Protein AF-A0A1I4GT97-F1 (afdb_monomer_lite)

Structure (mmCIF, N/CA/C/O backbone):
data_AF-A0A1I4GT97-F1
#
_entry.id   AF-A0A1I4GT97-F1
#
loop_
_atom_site.group_PDB
_atom_site.id
_atom_site.type_symbol
_atom_site.l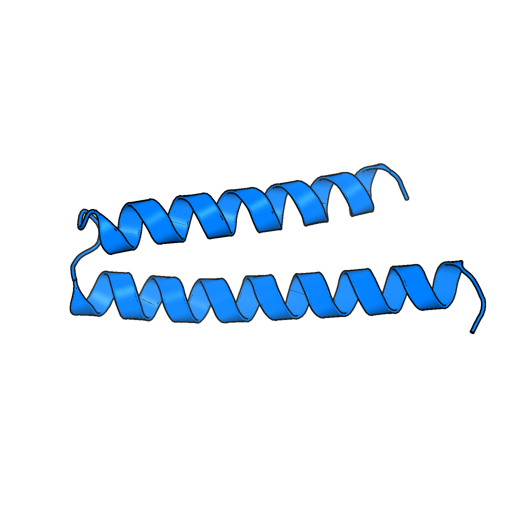abel_atom_id
_atom_site.label_alt_id
_atom_site.label_comp_id
_atom_site.label_asym_id
_atom_site.label_entity_id
_atom_site.label_seq_id
_atom_site.pdbx_PDB_ins_code
_atom_site.Cartn_x
_atom_site.Cartn_y
_atom_site.Cartn_z
_atom_site.occupancy
_atom_site.B_iso_or_equiv
_atom_site.auth_seq_id
_atom_site.auth_comp_id
_atom_site.auth_asym_id
_atom_site.auth_atom_id
_atom_site.pdbx_PDB_model_num
ATOM 1 N N . MET A 1 1 ? -24.047 12.983 11.984 1.00 61.97 1 MET A N 1
ATOM 2 C CA . MET A 1 1 ? -22.882 12.080 12.064 1.00 61.97 1 MET A CA 1
ATOM 3 C C . MET A 1 1 ? -22.131 12.324 13.360 1.00 61.97 1 MET A C 1
ATOM 5 O O . MET A 1 1 ? -21.598 13.420 13.565 1.00 61.97 1 MET A O 1
ATOM 9 N N . ASN A 1 2 ? -22.133 11.340 14.256 1.00 78.94 2 ASN A N 1
ATOM 10 C CA . ASN A 1 2 ? -21.341 11.396 15.487 1.00 78.94 2 ASN A CA 1
ATOM 11 C C . ASN A 1 2 ? -19.835 11.201 15.165 1.00 78.94 2 ASN A C 1
ATOM 13 O O . ASN A 1 2 ? -19.457 11.076 13.997 1.00 78.94 2 ASN A O 1
ATOM 17 N N . LYS A 1 3 ? -18.955 11.286 16.169 1.00 74.81 3 LYS A N 1
ATOM 18 C CA . LYS A 1 3 ? -17.501 11.139 15.965 1.00 74.81 3 LYS A CA 1
ATOM 19 C C . LYS A 1 3 ? -17.118 9.705 15.561 1.00 74.81 3 LYS A C 1
ATOM 21 O O . LYS A 1 3 ? -16.360 9.544 14.616 1.00 74.81 3 LYS A O 1
ATOM 26 N N . GLY A 1 4 ? -17.715 8.692 16.192 1.00 76.88 4 GLY A N 1
ATOM 27 C CA . GLY A 1 4 ? -17.449 7.280 15.888 1.00 76.88 4 GLY A CA 1
ATOM 28 C C . GLY A 1 4 ? -17.796 6.893 14.448 1.00 76.88 4 GLY A C 1
ATOM 29 O O . GLY A 1 4 ? -16.962 6.330 13.753 1.00 76.88 4 GLY A O 1
ATOM 30 N N . GLU A 1 5 ? -18.968 7.305 13.959 1.00 76.19 5 GLU A N 1
ATOM 31 C CA . GLU A 1 5 ? -19.415 7.082 12.575 1.00 76.19 5 GLU A CA 1
ATOM 32 C C . GLU A 1 5 ? -18.483 7.745 11.549 1.00 76.19 5 GLU A C 1
ATOM 34 O O . GLU A 1 5 ? -18.232 7.196 10.478 1.00 76.19 5 GLU A O 1
ATOM 39 N N . ARG A 1 6 ? -17.958 8.937 11.868 1.00 79.62 6 ARG A N 1
ATOM 40 C CA . ARG A 1 6 ? -16.965 9.629 11.033 1.00 79.62 6 ARG A CA 1
ATOM 41 C C . ARG A 1 6 ? -15.657 8.859 10.965 1.00 79.62 6 ARG A C 1
ATOM 43 O O . ARG A 1 6 ? -15.109 8.704 9.877 1.00 79.62 6 ARG A O 1
ATOM 50 N N . ASP A 1 7 ? -15.184 8.378 12.106 1.00 84.12 7 ASP A N 1
ATOM 51 C CA . ASP A 1 7 ? -13.936 7.629 12.194 1.00 84.12 7 ASP A CA 1
ATOM 52 C C . ASP A 1 7 ? -14.049 6.285 11.454 1.00 84.12 7 ASP A C 1
ATOM 54 O O . ASP A 1 7 ? -13.116 5.899 10.754 1.00 84.12 7 ASP A O 1
ATOM 58 N N . ASP A 1 8 ? -15.209 5.621 11.509 1.00 86.75 8 ASP A N 1
ATOM 59 C CA . ASP A 1 8 ? -15.479 4.386 10.758 1.00 86.75 8 ASP A CA 1
ATOM 60 C C . ASP A 1 8 ? -15.517 4.609 9.239 1.00 86.75 8 ASP A C 1
ATOM 62 O O . ASP A 1 8 ? -14.927 3.835 8.481 1.00 86.75 8 ASP A O 1
ATOM 66 N N . ILE A 1 9 ? -16.158 5.688 8.776 1.00 89.50 9 ILE A N 1
ATOM 67 C CA . ILE A 1 9 ? -16.171 6.054 7.350 1.00 89.50 9 ILE A CA 1
ATOM 68 C C . ILE A 1 9 ? -14.754 6.381 6.869 1.00 89.50 9 ILE A C 1
ATOM 70 O O . ILE A 1 9 ? -14.336 5.896 5.818 1.00 89.50 9 ILE A O 1
ATOM 74 N N . ASN A 1 10 ? -13.994 7.157 7.642 1.00 90.44 10 ASN A N 1
ATOM 75 C CA . ASN A 1 10 ? -12.613 7.501 7.305 1.00 90.44 10 ASN A CA 1
ATOM 76 C C . ASN A 1 10 ? -11.719 6.256 7.238 1.00 90.44 10 ASN A C 1
ATOM 78 O O . ASN A 1 10 ? -10.902 6.134 6.324 1.00 90.44 10 ASN A O 1
ATOM 82 N N . LEU A 1 11 ? -11.899 5.313 8.168 1.00 93.44 11 LEU A N 1
ATOM 83 C CA . LEU A 1 11 ? -11.175 4.045 8.176 1.00 93.44 11 LEU A CA 1
ATOM 84 C C . LEU A 1 11 ? -11.501 3.211 6.929 1.00 93.44 11 LEU A C 1
ATOM 86 O O . LEU A 1 11 ? -10.594 2.682 6.285 1.00 93.44 11 LEU A O 1
ATOM 90 N N . LYS A 1 12 ? -12.783 3.136 6.554 1.00 95.44 12 LYS A N 1
ATOM 91 C CA . LYS A 1 12 ? -13.227 2.424 5.351 1.00 95.44 12 LYS A CA 1
ATOM 92 C C . LYS A 1 12 ? -12.617 3.023 4.082 1.00 95.44 12 LYS A C 1
ATOM 94 O O . LYS A 1 12 ? -12.061 2.284 3.277 1.00 95.44 12 LYS A O 1
ATOM 99 N N . LEU A 1 13 ? -12.652 4.349 3.939 1.00 95.69 13 LEU A N 1
ATOM 100 C CA . LEU A 1 13 ? -12.053 5.047 2.796 1.00 95.69 13 LEU A CA 1
ATOM 101 C C . LEU A 1 13 ? -10.538 4.820 2.712 1.00 95.69 13 LEU A C 1
ATOM 103 O O . LEU A 1 1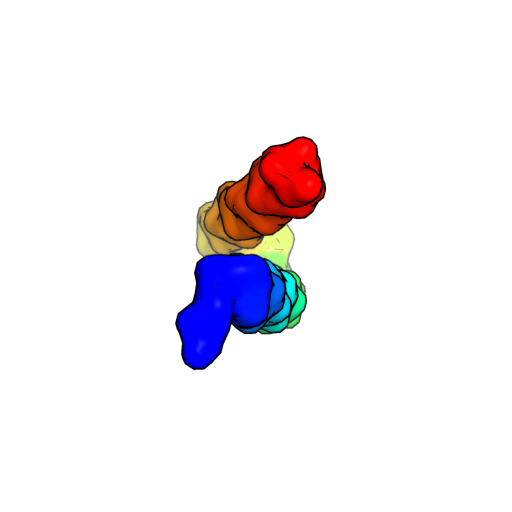3 ? -9.996 4.628 1.624 1.00 95.69 13 LEU A O 1
ATOM 107 N N . LEU A 1 14 ? -9.843 4.810 3.854 1.00 96.25 14 LEU A N 1
ATOM 108 C CA . LEU A 1 14 ? -8.413 4.509 3.896 1.00 96.25 14 LEU A CA 1
ATOM 109 C C . LEU A 1 14 ? -8.129 3.062 3.467 1.00 96.25 14 LEU A C 1
ATOM 111 O O . LEU A 1 14 ? -7.198 2.835 2.697 1.00 96.25 14 LEU A O 1
ATOM 115 N N . SER A 1 15 ? -8.947 2.105 3.913 1.00 97.25 15 SER A N 1
ATOM 116 C CA . SER A 1 15 ? -8.851 0.705 3.485 1.00 97.25 15 SER A CA 1
ATOM 117 C C . SER A 1 15 ? -9.055 0.559 1.976 1.00 97.25 15 SER A C 1
ATOM 119 O O . SER A 1 15 ? -8.257 -0.094 1.313 1.00 97.25 15 SER A O 1
ATOM 121 N N . GLU A 1 16 ? -10.093 1.189 1.420 1.00 98.00 16 GLU A N 1
ATOM 122 C CA . GLU A 1 16 ? -10.371 1.167 -0.023 1.00 98.00 16 GLU A CA 1
ATOM 123 C C . GLU A 1 16 ? -9.210 1.773 -0.820 1.00 98.00 16 GLU A C 1
ATOM 125 O O . GLU A 1 16 ? -8.807 1.228 -1.849 1.00 98.00 16 GLU A O 1
ATOM 130 N N . ARG A 1 17 ? -8.612 2.862 -0.320 1.00 98.12 17 ARG A N 1
ATOM 131 C CA . ARG A 1 17 ? -7.443 3.468 -0.962 1.00 98.12 17 ARG A CA 1
ATOM 132 C C . ARG A 1 17 ? -6.223 2.547 -0.935 1.00 98.12 17 ARG A C 1
ATOM 134 O O . ARG A 1 17 ? -5.494 2.514 -1.920 1.00 98.12 17 ARG A O 1
ATOM 141 N N . ILE A 1 18 ? -5.993 1.807 0.151 1.00 98.56 18 ILE A N 1
ATOM 142 C CA . ILE A 1 18 ? -4.895 0.830 0.241 1.00 98.56 18 ILE A CA 1
ATOM 143 C C . ILE A 1 18 ? -5.059 -0.273 -0.809 1.00 98.56 18 ILE A C 1
ATOM 145 O O . ILE A 1 18 ? -4.082 -0.608 -1.476 1.00 98.56 18 ILE A O 1
ATOM 149 N N . GLU A 1 19 ? -6.269 -0.805 -0.998 1.00 98.50 19 GLU A N 1
ATOM 150 C CA . GLU A 1 19 ? -6.508 -1.833 -2.021 1.00 98.50 19 GLU A CA 1
ATOM 151 C C . GLU A 1 19 ? -6.314 -1.280 -3.441 1.00 98.50 19 GLU A C 1
ATOM 153 O O . GLU A 1 19 ? -5.607 -1.889 -4.237 1.00 98.50 19 GLU A O 1
ATOM 158 N N . GLN A 1 20 ? -6.804 -0.070 -3.739 1.00 98.50 20 GLN A N 1
ATOM 159 C CA . GLN A 1 20 ? -6.517 0.586 -5.026 1.00 98.50 20 GLN A CA 1
ATOM 160 C C . GLN A 1 20 ? -5.012 0.745 -5.270 1.00 98.50 20 GLN A C 1
ATOM 162 O O . GLN A 1 20 ? -4.515 0.481 -6.361 1.00 98.50 20 GLN A O 1
ATOM 167 N N . MET A 1 21 ? -4.269 1.163 -4.244 1.00 98.56 21 MET A N 1
ATOM 168 C CA . MET A 1 21 ? -2.822 1.316 -4.347 1.00 98.56 21 MET A CA 1
ATOM 169 C C . MET A 1 21 ? -2.104 -0.028 -4.548 1.00 98.56 21 MET A C 1
ATOM 171 O O . MET A 1 21 ? -1.069 -0.065 -5.209 1.00 98.56 21 MET A O 1
ATOM 175 N N . ARG A 1 22 ? -2.629 -1.144 -4.027 1.00 98.50 22 ARG A N 1
ATOM 176 C CA . ARG A 1 22 ? -2.081 -2.481 -4.318 1.00 98.50 22 ARG A CA 1
ATOM 177 C C . ARG A 1 22 ? -2.219 -2.829 -5.795 1.00 98.50 22 ARG A C 1
ATOM 179 O O . ARG A 1 22 ? -1.234 -3.255 -6.396 1.00 98.50 22 ARG A O 1
ATOM 186 N N . ASP A 1 23 ? -3.387 -2.585 -6.381 1.00 98.44 23 ASP A N 1
ATOM 187 C CA . ASP A 1 23 ? -3.619 -2.817 -7.810 1.00 98.44 23 ASP A CA 1
ATOM 188 C C . ASP A 1 23 ? -2.724 -1.916 -8.677 1.00 98.44 23 ASP A C 1
ATOM 190 O O . ASP A 1 23 ? -2.100 -2.373 -9.638 1.00 98.44 23 ASP A O 1
ATOM 194 N N . GLU A 1 24 ? -2.596 -0.637 -8.307 1.00 98.31 24 GLU A N 1
ATOM 195 C CA . GLU A 1 24 ? -1.679 0.308 -8.954 1.00 98.31 24 GLU A CA 1
ATOM 196 C C . GLU A 1 24 ? -0.218 -0.182 -8.872 1.00 98.31 24 GLU A C 1
ATOM 198 O O . GLU A 1 24 ? 0.483 -0.168 -9.883 1.00 98.31 24 GLU A O 1
ATOM 203 N N . LEU A 1 25 ? 0.241 -0.680 -7.715 1.00 98.44 25 LEU A N 1
ATOM 204 C CA . LEU A 1 25 ? 1.606 -1.194 -7.542 1.00 98.44 25 LEU A CA 1
ATOM 205 C C . LEU A 1 25 ? 1.881 -2.428 -8.408 1.00 98.44 25 LEU A C 1
ATOM 207 O O . LEU A 1 25 ? 2.965 -2.531 -8.984 1.00 98.44 25 LEU A O 1
ATOM 211 N N . VAL A 1 26 ? 0.920 -3.350 -8.521 1.00 98.12 26 VAL A N 1
ATOM 212 C CA . VAL A 1 26 ? 1.038 -4.519 -9.407 1.00 98.12 26 VAL A CA 1
ATOM 213 C C . VAL A 1 26 ? 1.193 -4.068 -10.858 1.00 98.12 26 VAL A C 1
ATOM 215 O O . VAL A 1 26 ? 2.089 -4.547 -11.553 1.00 98.12 26 VAL A O 1
ATOM 218 N N . ASN A 1 27 ? 0.383 -3.103 -11.297 1.00 98.12 27 ASN A N 1
ATOM 219 C CA . ASN A 1 27 ? 0.464 -2.556 -12.650 1.00 98.12 27 ASN A CA 1
ATOM 220 C C . ASN A 1 27 ? 1.801 -1.847 -12.909 1.00 98.12 27 ASN A C 1
ATOM 222 O O . ASN A 1 27 ? 2.429 -2.087 -13.937 1.00 98.12 27 ASN A O 1
ATOM 226 N N . ILE A 1 28 ? 2.276 -1.025 -11.969 1.00 97.88 28 ILE A N 1
ATOM 227 C CA . ILE A 1 28 ? 3.582 -0.356 -12.074 1.00 97.88 28 ILE A CA 1
ATOM 228 C C . ILE A 1 28 ? 4.707 -1.396 -12.129 1.00 97.88 28 ILE A C 1
ATOM 230 O O . ILE A 1 28 ? 5.568 -1.328 -12.999 1.00 97.88 28 ILE A O 1
ATOM 234 N N . GLY A 1 29 ? 4.678 -2.401 -11.251 1.00 98.00 29 GLY A N 1
ATOM 235 C CA . GLY A 1 29 ? 5.673 -3.471 -11.225 1.00 98.00 29 GLY A CA 1
ATOM 236 C C . GLY A 1 29 ? 5.679 -4.328 -12.492 1.00 98.00 29 GLY A C 1
ATOM 237 O O . GLY A 1 29 ? 6.743 -4.793 -12.900 1.00 98.00 29 GLY A O 1
ATOM 238 N N . PHE A 1 30 ? 4.521 -4.507 -13.132 1.00 98.00 30 PHE A N 1
ATOM 239 C CA . PHE A 1 30 ? 4.399 -5.179 -14.424 1.00 98.00 30 PHE A CA 1
ATOM 240 C C . PHE A 1 30 ? 4.976 -4.343 -15.577 1.00 98.00 30 PHE A C 1
ATOM 242 O O . PHE A 1 30 ? 5.646 -4.896 -16.445 1.00 98.00 30 PHE A O 1
ATOM 249 N N . LEU A 1 31 ? 4.734 -3.027 -15.584 1.00 97.62 31 LEU A N 1
ATOM 250 C CA . LEU A 1 31 ? 5.162 -2.124 -16.659 1.00 97.62 31 LEU A CA 1
ATOM 251 C C . LEU A 1 31 ? 6.642 -1.734 -16.563 1.00 97.62 31 LEU A C 1
ATOM 253 O O . LEU A 1 31 ? 7.371 -1.827 -17.548 1.00 97.62 31 LEU A O 1
ATOM 257 N N . ASP A 1 32 ? 7.082 -1.316 -15.378 1.00 97.62 32 ASP A N 1
ATOM 258 C CA . ASP A 1 32 ? 8.414 -0.746 -15.159 1.00 97.62 32 ASP A CA 1
ATOM 259 C C . ASP A 1 32 ? 9.412 -1.799 -14.647 1.00 97.62 32 ASP A C 1
ATOM 261 O O . ASP A 1 32 ? 10.628 -1.634 -14.764 1.00 97.62 32 ASP A O 1
ATOM 265 N N . GLY A 1 33 ? 8.902 -2.895 -14.077 1.00 97.81 33 GLY A N 1
ATOM 266 C CA . GLY A 1 33 ? 9.674 -3.923 -13.388 1.00 97.81 33 GLY A CA 1
ATOM 267 C C . GLY A 1 33 ? 9.684 -3.741 -11.867 1.00 97.81 33 GLY A C 1
ATOM 268 O O . GLY A 1 33 ? 9.663 -2.631 -11.331 1.00 97.81 33 GLY A O 1
ATOM 269 N N . LEU A 1 34 ? 9.766 -4.859 -11.140 1.00 95.38 34 LEU A N 1
ATOM 270 C CA . LEU A 1 34 ? 9.673 -4.885 -9.671 1.00 95.38 34 LEU A CA 1
ATOM 271 C C . LEU A 1 34 ? 10.771 -4.082 -8.957 1.00 95.38 34 LEU A C 1
ATOM 273 O O . LEU A 1 34 ? 10.557 -3.576 -7.859 1.00 95.38 34 LEU A O 1
ATOM 277 N N . THR A 1 35 ? 11.941 -3.950 -9.579 1.00 96.88 35 THR A N 1
ATOM 278 C CA . THR A 1 35 ? 13.090 -3.226 -9.017 1.00 96.88 35 THR A CA 1
ATOM 279 C C . THR A 1 35 ? 13.224 -1.804 -9.556 1.00 96.88 35 THR A C 1
ATOM 281 O O . THR A 1 35 ? 14.207 -1.130 -9.245 1.00 96.88 35 THR A O 1
ATOM 284 N N . ALA A 1 36 ? 12.286 -1.337 -10.385 1.00 98.00 36 ALA A N 1
ATOM 285 C CA . ALA A 1 36 ? 12.339 0.018 -10.909 1.00 98.00 36 ALA A CA 1
ATOM 286 C C . ALA A 1 36 ? 12.215 1.046 -9.770 1.00 98.00 36 ALA A C 1
ATOM 288 O O . ALA A 1 36 ? 11.452 0.833 -8.821 1.00 98.00 36 ALA A O 1
ATOM 289 N N . PRO A 1 37 ? 12.920 2.192 -9.848 1.00 98.31 37 PRO A N 1
ATOM 290 C CA . PRO A 1 37 ? 12.807 3.245 -8.841 1.00 98.31 37 PRO A CA 1
ATOM 291 C C . PRO A 1 37 ? 11.367 3.727 -8.620 1.00 98.31 37 PRO A C 1
ATOM 293 O O . PRO A 1 37 ? 11.010 4.086 -7.499 1.00 98.31 37 PRO A O 1
ATOM 296 N N . THR A 1 38 ? 10.537 3.715 -9.667 1.00 97.25 38 THR A N 1
ATOM 297 C CA . THR A 1 38 ? 9.103 4.035 -9.620 1.00 97.25 38 THR A CA 1
ATOM 298 C C . THR A 1 38 ? 8.337 3.028 -8.768 1.00 97.25 38 THR A C 1
ATOM 300 O O . THR A 1 38 ? 7.679 3.437 -7.811 1.00 97.25 38 THR A O 1
ATOM 303 N N . THR A 1 39 ? 8.500 1.729 -9.032 1.00 98.38 39 THR A N 1
ATOM 304 C CA . THR A 1 39 ? 7.892 0.637 -8.258 1.00 98.38 39 THR A CA 1
ATOM 305 C C . THR A 1 39 ? 8.306 0.687 -6.789 1.00 98.38 39 THR A C 1
ATOM 307 O O . THR A 1 39 ? 7.449 0.653 -5.910 1.00 98.38 39 THR A O 1
ATOM 310 N N . ILE A 1 40 ? 9.602 0.866 -6.504 1.00 98.50 40 ILE A N 1
ATOM 311 C CA . ILE A 1 40 ? 10.125 0.959 -5.128 1.00 98.50 40 ILE A CA 1
ATOM 312 C C . ILE A 1 40 ? 9.588 2.204 -4.410 1.00 98.50 40 ILE A C 1
ATOM 314 O O . ILE A 1 40 ? 9.257 2.163 -3.225 1.00 98.50 40 ILE A O 1
ATOM 318 N N . LYS A 1 41 ? 9.518 3.350 -5.097 1.00 98.31 41 LYS A N 1
ATOM 319 C CA . LYS A 1 41 ? 8.967 4.576 -4.507 1.00 98.31 41 LYS A CA 1
ATOM 320 C C . LYS A 1 41 ? 7.485 4.401 -4.186 1.00 98.31 41 LYS A C 1
ATOM 322 O O . LYS A 1 41 ? 7.037 4.838 -3.128 1.00 98.31 41 LYS A O 1
ATOM 327 N N . TYR A 1 42 ? 6.741 3.771 -5.088 1.00 98.44 42 TYR A N 1
ATOM 328 C CA . TYR A 1 42 ? 5.317 3.539 -4.909 1.00 98.44 42 TYR A CA 1
ATOM 329 C C . TYR A 1 42 ? 5.045 2.526 -3.787 1.00 98.44 42 TYR A C 1
ATOM 331 O O . TYR A 1 42 ? 4.166 2.763 -2.961 1.00 98.44 42 TYR A O 1
ATOM 339 N N . SER A 1 43 ? 5.838 1.453 -3.683 1.00 98.31 43 SER A N 1
ATOM 340 C CA . SER A 1 43 ? 5.698 0.470 -2.602 1.00 98.31 43 SER A CA 1
ATOM 341 C C . SER A 1 43 ? 5.895 1.106 -1.224 1.00 98.31 43 SER A C 1
ATOM 343 O O . SER A 1 43 ? 5.086 0.880 -0.334 1.00 98.31 43 SER A O 1
ATOM 345 N N . LYS A 1 44 ? 6.887 1.994 -1.070 1.00 98.56 44 LYS A N 1
ATOM 346 C CA . LYS A 1 44 ? 7.102 2.738 0.184 1.00 98.56 44 LYS A CA 1
ATOM 347 C C . LYS A 1 44 ? 5.905 3.610 0.564 1.00 98.56 44 LYS A C 1
ATOM 349 O O . LYS A 1 44 ? 5.531 3.669 1.729 1.00 98.56 44 LYS A O 1
ATOM 354 N N . LEU A 1 45 ? 5.282 4.267 -0.416 1.00 98.25 45 LEU A N 1
ATOM 355 C CA . LEU A 1 45 ? 4.079 5.064 -0.170 1.00 98.25 45 LEU A CA 1
ATOM 356 C C . LEU A 1 45 ? 2.905 4.183 0.284 1.00 98.25 45 LEU A C 1
ATOM 358 O O . LEU A 1 45 ? 2.132 4.588 1.151 1.00 98.25 45 LEU A O 1
ATOM 362 N N . LEU A 1 46 ? 2.760 2.990 -0.298 1.00 98.56 46 LEU A N 1
ATOM 363 C CA . LEU A 1 46 ? 1.763 2.012 0.134 1.00 98.56 46 LEU A CA 1
ATOM 364 C C . LEU A 1 46 ? 2.019 1.551 1.576 1.00 98.56 46 LEU A C 1
ATOM 366 O O . LEU A 1 46 ? 1.079 1.533 2.374 1.00 98.56 46 LEU A O 1
ATOM 370 N N . ASP A 1 47 ? 3.272 1.267 1.933 1.00 98.62 47 ASP A N 1
ATOM 371 C CA . ASP A 1 47 ? 3.654 0.884 3.296 1.00 98.62 47 ASP A CA 1
ATOM 372 C C . ASP A 1 47 ? 3.257 1.966 4.318 1.00 98.62 47 ASP A C 1
ATOM 374 O O . ASP A 1 47 ? 2.595 1.664 5.310 1.00 98.62 47 ASP A O 1
ATOM 378 N N . GLU A 1 48 ? 3.529 3.246 4.039 1.00 98.19 48 GLU A N 1
ATOM 379 C CA . GLU A 1 48 ? 3.136 4.369 4.911 1.00 98.19 48 GLU A CA 1
ATOM 380 C C . GLU A 1 48 ? 1.613 4.452 5.137 1.00 98.19 48 GLU A C 1
ATOM 382 O O . GLU A 1 48 ? 1.139 4.776 6.237 1.00 98.19 48 GLU A O 1
ATOM 387 N N . LYS A 1 49 ? 0.812 4.156 4.104 1.00 97.69 49 LYS A N 1
ATOM 388 C CA . LYS A 1 49 ? -0.655 4.130 4.221 1.00 97.69 49 LYS A CA 1
ATOM 389 C C . LYS A 1 49 ? -1.129 2.957 5.065 1.00 97.69 49 LYS A C 1
ATOM 391 O O . LYS A 1 49 ? -1.999 3.152 5.917 1.00 97.69 49 LYS A O 1
ATOM 396 N N . ILE A 1 50 ? -0.535 1.781 4.879 1.00 98.12 50 ILE A N 1
ATOM 397 C CA . ILE A 1 50 ? -0.826 0.595 5.689 1.00 98.12 50 ILE A CA 1
ATOM 398 C C . ILE A 1 50 ? -0.464 0.849 7.155 1.00 98.12 50 ILE A C 1
ATOM 400 O O . ILE A 1 50 ? -1.277 0.574 8.035 1.00 98.12 50 ILE A O 1
ATOM 404 N N . GLU A 1 51 ? 0.700 1.434 7.436 1.00 97.75 51 GLU A N 1
ATOM 405 C CA . GLU A 1 51 ? 1.099 1.785 8.801 1.00 97.75 51 GLU A CA 1
ATOM 406 C C . GLU A 1 51 ? 0.126 2.770 9.450 1.00 97.75 51 GLU A C 1
ATOM 408 O O . GLU A 1 51 ? -0.246 2.606 10.613 1.00 97.75 51 GLU A O 1
ATOM 413 N N . THR A 1 52 ? -0.315 3.784 8.701 1.00 95.19 52 THR A N 1
ATOM 414 C CA . THR A 1 52 ? -1.309 4.751 9.184 1.00 95.19 52 THR A CA 1
ATOM 415 C C . THR A 1 52 ? -2.616 4.046 9.551 1.00 95.19 52 THR A C 1
ATOM 417 O O . THR A 1 52 ? -3.146 4.254 10.640 1.00 95.19 52 THR A O 1
ATOM 420 N N . PHE A 1 53 ? -3.108 3.163 8.682 1.00 95.69 53 PHE A N 1
ATOM 421 C CA . PHE A 1 53 ? -4.314 2.375 8.929 1.00 95.69 53 PHE A CA 1
ATOM 422 C C . PHE A 1 53 ? -4.177 1.476 10.165 1.00 95.69 53 PHE A C 1
ATOM 424 O O . PHE A 1 53 ? -5.054 1.460 11.028 1.00 95.69 53 PHE A O 1
ATOM 431 N N . GLN A 1 54 ? -3.047 0.779 10.299 1.00 95.06 54 GLN A N 1
ATOM 432 C CA . GLN A 1 54 ? -2.774 -0.090 11.443 1.00 95.06 54 GLN A CA 1
ATOM 433 C C . GLN A 1 54 ? -2.689 0.678 12.765 1.00 95.06 54 GLN A C 1
ATOM 435 O O . GLN A 1 54 ? -3.151 0.166 13.783 1.00 95.06 54 GLN A O 1
ATOM 440 N N . LYS A 1 55 ? -2.113 1.888 12.774 1.00 94.94 55 LYS A N 1
ATOM 441 C CA . LYS A 1 55 ? -2.073 2.747 13.970 1.00 94.94 55 LYS A CA 1
ATOM 442 C C . LYS A 1 55 ? -3.483 3.124 14.419 1.00 94.94 55 LYS A C 1
ATOM 444 O O . LYS A 1 55 ? -3.810 2.919 15.581 1.00 94.94 55 LYS A O 1
ATOM 449 N N . ILE A 1 56 ? -4.338 3.549 13.488 1.00 92.31 56 ILE A N 1
ATOM 450 C CA . ILE A 1 56 ? -5.729 3.916 13.794 1.00 92.31 56 ILE A CA 1
ATOM 451 C C . ILE A 1 56 ? -6.505 2.720 14.365 1.00 92.31 56 ILE A C 1
ATOM 453 O O . ILE A 1 56 ? -7.252 2.883 15.323 1.00 92.31 56 ILE A O 1
ATOM 457 N N . ILE A 1 57 ? -6.317 1.514 13.817 1.00 92.19 57 ILE A N 1
ATOM 458 C CA . ILE A 1 57 ? -6.975 0.303 14.339 1.00 92.19 57 ILE A CA 1
ATOM 459 C C . ILE A 1 57 ? -6.474 -0.061 15.738 1.00 92.19 57 ILE A C 1
ATOM 461 O O . ILE A 1 57 ? -7.265 -0.508 16.557 1.00 92.19 57 ILE A O 1
ATOM 465 N N . LYS A 1 58 ? -5.177 0.107 16.018 1.00 91.31 58 LYS A N 1
ATOM 466 C CA . LYS A 1 58 ? -4.599 -0.190 17.340 1.00 91.31 58 LYS A CA 1
ATOM 467 C C . LYS A 1 58 ? -5.014 0.810 18.421 1.00 91.31 58 LYS A C 1
ATOM 469 O O . LYS A 1 58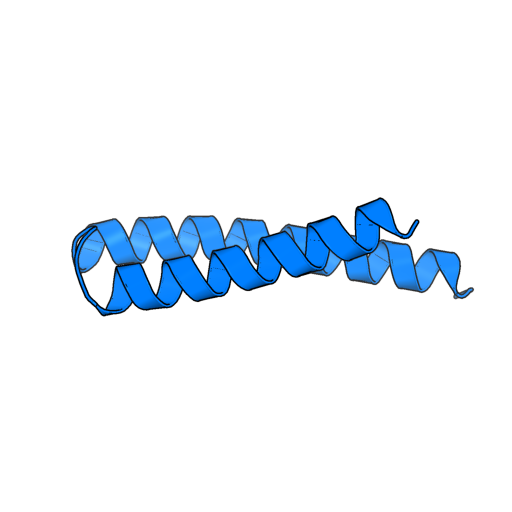 ? -4.990 0.455 19.593 1.00 91.31 58 LYS A O 1
ATOM 474 N N . GLU A 1 59 ? -5.314 2.048 18.037 1.00 82.81 59 GLU A N 1
ATOM 475 C CA . GLU A 1 59 ? -5.736 3.127 18.941 1.00 82.81 59 GLU A CA 1
ATOM 476 C C . GLU A 1 59 ? -7.261 3.181 19.160 1.00 82.81 59 GLU A C 1
ATOM 478 O O . GLU A 1 59 ? -7.726 3.976 19.980 1.00 82.81 59 GLU A O 1
ATOM 483 N N . LYS A 1 60 ? -8.032 2.355 18.439 1.00 71.12 60 LYS A N 1
ATOM 484 C CA . LYS A 1 60 ? -9.477 2.157 18.628 1.00 71.12 60 LYS A CA 1
ATOM 485 C C . LYS A 1 60 ? -9.769 1.112 19.701 1.00 71.12 60 LYS A C 1
ATOM 487 O O . LYS A 1 60 ? -10.749 1.341 20.444 1.00 71.12 60 LYS A O 1
#

Secondary structure (DSSP, 8-state):
--HHHHHHHHHHHHHHHHHHHHHHHHHHHHHH-TTSHHHHHHHHHHHHHHHHHHHHHHH-

Radius of gyration: 14.14 Å; chains: 1; bounding box: 36×17×36 Å

Sequence (60 aa):
MNKGERDDINLKLLSERIEQMRDELVNIGFLDGLTAPTTIKYSKLLDEKIETFQKIIKEK

Foldseek 3Di:
DDPVVVLVVVLVVLVVVLVVLVVVLVVCCVPQNCPHPVSVVSVVVSVVSVVVSVVSVVVD

InterPro domains:
  IPR018540 Aspartyl-phosphate phosphatase Spo0E-like [PF09388] (14-54)
  IPR036638 Helix-loop-helix DNA-binding domain superfamily [G3DSA:4.10.280.10] (9-60)
  IPR037208 Aspartyl-phosphate phosphatase Spo0E-like superfamily [SSF140500] (11-58)

Organism: NCBI:txid334253

pLDDT: mean 93.64, std 8.08, range [61.97, 98.62]

=== Feature glossary ===
The features interleaved in this record are:

— What the protein is —

Sequence gives the chain of amino acids in standard one-letter code (A=alanine, C=cysteine, …, Y=tyrosine), read N→C. It is the only feature that is directly encoded by the gene; all structural features are derived from the folded form of this sequence.

Database cross-references. InterPro integrates a dozen do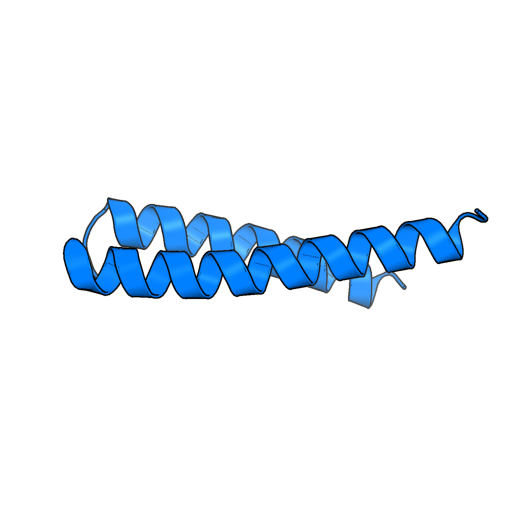main/family signature databases into unified entries with residue-range hits. GO terms attach function/process/location labels with evidence codes. CATH codes position the fold in a four-level structural taxonomy. Organism is the NCBI-taxonomy species name.

— Where its atoms are —

Atomic coordinates in PDBx/mmCIF format — the same representation the Protein Data Bank distributes. Each line of the _atom_site loop places one backbone atom in Cartesian space (units: ångströms, origin: arbitrary).

The six renders are orthographic views along the three Cartesian axes in both directions. Representation (cartoon, sticks, or surface) and color scheme (sequence-rainbow or by-chain) vary across proteins so the training set covers all the common visualization conventions.

— Local backbone conformation —

Eight-state secondary structure (DSSP): H is the canonical α-helix, G the tighter 3₁₀-helix, I the wider π-helix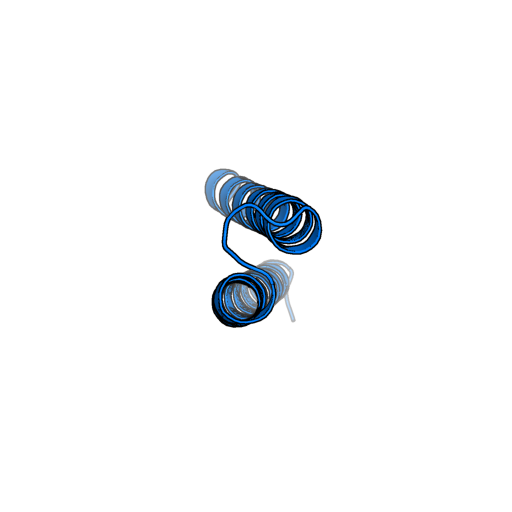; E/B are β-structure, T and S are turns and bends, and '-' is everything else. DSSP derives these from the pattern of main-chain N–H···O=C hydrogen bonds, not from the sequence.

P-SEA three-state annotation labels each residue as helix, strand, or coil based purely on the geometry of the Cα trace. It serves as a fallback when the full backbone (and thus DSSP) is unavailable.

The φ/ψ torsion pair specifies the backbone conformation at each residue. φ rotates about the N–Cα bond, ψ about the Cα–C bond. Steric clashes forbid most of the (φ, ψ) plane — the allowed regions (α-helix basin, β-sheet basin, left-handed helix) are the Ramachandran-allowed regions.

— Global shape and packing —

The geometric summary reports three shape descriptors. Rg (radius of gyration) measures how spread out the Cα atoms are about their centre of mass; compact globular proteins have small Rg, elongated or unfolded ones large. Cα contacts (<8 Å, |i−j|>4) count long-range residue pairs in spatial proximity — high for tightly packed folds, near zero for rods or random coil. The bounding-box extents give the protein's footprint along x, y, z in Å.

Solvent-accessible surface area (SASA) is the area in Å² traced out by the centre of a 1.4 Å probe sphere (a water molecule) rolled over the protein's van der Waals surface (Shrake–Rupley / Lee–Richards construction). Buried residues have near-zero SASA; fully exposed residues can exceed 200 Å². The total SASA scales roughly with the number of surface residues.

The contact map is a binary N×N matrix image: pixel (i, j) is dark where Cα_i and Cα_j are within 8 Å and |i−j|>4. Because the |i−j|>4 filter removes local helical contacts, off-diagonal stripes parallel to the main diagonal indicate parallel β-sheets; stripes perpendicular to it indicate antiparallel β-sheets. The Ramachandran plot scatters every residue's (φ, ψ) pair against the sterically allowed regions. The PAE heatmap renders the predicted-aligned-error matrix.

— Structural neighborhood —

3Di is Foldseek's structural alphabet. E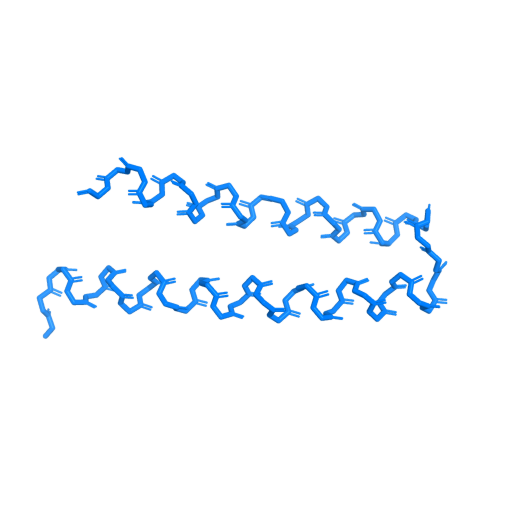ach residue is assigned one of twenty discrete states based on how its Cα sits relative to its spatial (not sequential) neighbors. Aligning 3Di strings finds structural homologs roughly as well as full 3D superposition, but orders of magnitude faster.

Nearest PDB neighbors are the top structural matches found by Foldseek when searching this structure against the entire Protein Data Bank. Each hit reports a TM-score (0 to 1; >0.5 almost always implies the same fold) and an E-value. These are *structural* homologs — they may share no detectable sequence similarity.

— Confidence and disorder —

For AlphaFold models, the B-factor field carries pLDDT — the model's own estimate of local accuracy on a 0–100 scale. Regions with pLDDT<50 should be treated as essentially unmodeled; they often correspond to intrinsically disordered segments.

Crystallographic B-factors measure how much each atom's electron density is smeared out, in Å². They rise in mobile loops and surface residues and fall in the buried interior. In AlphaFold models this column is repurposed to hold pLDDT instead.

Predicted aligned error is AlphaFold's pairwise confidence. Unlike pLDDT (per-residue), PAE is per-residue-pair and captures whether two parts of the structure are correctly placed relative to each other. Units are ångströms of expected positional error.